Protein AF-A0A9E5E949-F1 (afdb_monomer_lite)

pLDDT: mean 94.39, std 6.0, range [53.28, 98.31]

Structure (mmCIF, N/CA/C/O backbone):
data_AF-A0A9E5E949-F1
#
_entry.id   AF-A0A9E5E949-F1
#
loop_
_atom_site.group_PDB
_atom_site.id
_atom_site.type_symbol
_atom_site.label_atom_id
_atom_site.label_alt_id
_atom_site.label_comp_id
_atom_site.label_asym_id
_atom_site.label_entity_id
_atom_site.label_seq_id
_atom_site.pdbx_PDB_ins_code
_atom_site.Cartn_x
_atom_site.Cartn_y
_atom_site.Cartn_z
_atom_site.occupancy
_atom_site.B_iso_or_equiv
_atom_site.auth_seq_id
_atom_site.auth_comp_id
_atom_site.auth_asym_id
_atom_site.auth_atom_id
_atom_site.pdbx_PDB_model_num
ATOM 1 N N . ILE A 1 1 ? 14.821 -7.075 -15.158 1.00 79.88 1 ILE A N 1
ATOM 2 C CA . ILE A 1 1 ? 14.110 -8.282 -14.668 1.00 79.88 1 ILE A CA 1
ATOM 3 C C . ILE A 1 1 ? 14.632 -9.465 -15.476 1.00 79.88 1 ILE A C 1
ATOM 5 O O . ILE A 1 1 ? 14.734 -9.314 -16.685 1.00 79.88 1 ILE A O 1
ATOM 9 N N . GLY A 1 2 ? 15.059 -10.554 -14.824 1.00 92.44 2 GLY A N 1
ATOM 10 C CA . GLY A 1 2 ? 15.708 -11.699 -15.490 1.00 92.44 2 GLY A CA 1
ATOM 11 C C . GLY A 1 2 ? 14.743 -12.658 -16.200 1.00 92.44 2 GLY A C 1
ATOM 12 O O . GLY A 1 2 ? 15.108 -13.219 -17.224 1.00 92.44 2 GLY A O 1
ATOM 13 N N . ASP A 1 3 ? 13.511 -12.783 -15.697 1.00 97.12 3 ASP A N 1
ATOM 14 C CA . ASP A 1 3 ? 12.411 -13.537 -16.311 1.00 97.12 3 ASP A CA 1
ATOM 15 C C . ASP A 1 3 ? 11.160 -12.649 -16.322 1.00 97.12 3 ASP A C 1
ATOM 17 O O . ASP A 1 3 ? 10.544 -12.389 -15.286 1.00 97.12 3 ASP A O 1
ATOM 21 N N . TYR A 1 4 ? 10.859 -12.075 -17.486 1.00 96.25 4 TYR A N 1
ATOM 22 C CA . TYR A 1 4 ? 9.757 -11.127 -17.639 1.00 96.25 4 TYR A CA 1
ATOM 23 C C . TYR A 1 4 ? 8.376 -11.806 -17.682 1.00 96.25 4 TYR A C 1
ATOM 25 O O . TYR A 1 4 ? 7.481 -11.314 -16.993 1.00 96.25 4 TYR A O 1
ATOM 33 N N . PRO A 1 5 ? 8.182 -12.937 -18.393 1.00 97.56 5 PRO A N 1
ATOM 34 C CA . PRO A 1 5 ? 6.940 -13.706 -18.305 1.00 97.56 5 PRO A CA 1
ATOM 35 C C . PRO A 1 5 ? 6.571 -14.112 -16.873 1.00 97.56 5 PRO A C 1
ATOM 37 O O . PRO A 1 5 ? 5.457 -13.828 -16.439 1.00 97.56 5 PRO A O 1
ATOM 40 N N . ALA A 1 6 ? 7.513 -14.664 -16.097 1.00 97.62 6 ALA A N 1
ATOM 41 C CA . ALA A 1 6 ? 7.233 -15.057 -14.712 1.00 97.62 6 ALA A CA 1
ATOM 42 C C . ALA A 1 6 ? 6.847 -13.858 -13.827 1.00 97.62 6 ALA A C 1
ATOM 44 O O . ALA A 1 6 ? 6.019 -13.979 -12.923 1.00 97.62 6 ALA A O 1
ATOM 45 N N . PHE A 1 7 ? 7.426 -12.683 -14.091 1.00 96.19 7 PHE A N 1
ATOM 46 C CA . PHE A 1 7 ? 7.039 -11.450 -13.410 1.00 96.19 7 PHE A CA 1
ATOM 47 C C . PHE A 1 7 ? 5.605 -11.025 -13.750 1.00 96.19 7 PHE A C 1
ATOM 49 O O . PHE A 1 7 ? 4.867 -10.642 -12.846 1.00 96.19 7 PHE A O 1
ATOM 56 N N . ILE A 1 8 ? 5.193 -11.116 -15.019 1.00 97.69 8 ILE A N 1
ATOM 57 C CA . ILE A 1 8 ? 3.813 -10.819 -15.432 1.00 97.69 8 ILE A CA 1
ATOM 58 C C . ILE A 1 8 ? 2.833 -11.760 -14.726 1.00 97.69 8 ILE A C 1
ATOM 60 O O . ILE A 1 8 ? 1.863 -11.289 -14.134 1.00 97.69 8 ILE A O 1
ATOM 64 N N . ASP A 1 9 ? 3.107 -13.066 -14.731 1.00 98.31 9 ASP A N 1
ATOM 65 C CA . ASP A 1 9 ? 2.247 -14.060 -14.078 1.00 98.31 9 ASP A CA 1
ATOM 66 C C . ASP A 1 9 ? 2.115 -13.790 -12.576 1.00 98.31 9 ASP A C 1
ATOM 68 O O . ASP A 1 9 ? 1.016 -13.825 -12.015 1.00 98.31 9 ASP A O 1
ATOM 72 N N . TYR A 1 10 ? 3.229 -13.450 -11.925 1.00 97.19 10 TYR A N 1
ATOM 73 C CA . TYR A 1 10 ? 3.234 -13.063 -10.521 1.00 97.19 10 TYR A CA 1
ATOM 74 C C . TYR A 1 10 ? 2.393 -11.805 -10.262 1.00 97.19 10 TYR A C 1
ATOM 76 O O . TYR A 1 10 ? 1.559 -11.808 -9.356 1.00 97.19 10 TYR A O 1
ATOM 84 N N . MET A 1 11 ? 2.574 -10.745 -11.055 1.00 96.69 11 MET A N 1
ATOM 85 C CA . MET A 1 11 ? 1.832 -9.494 -10.872 1.00 96.69 11 MET A CA 1
ATOM 86 C C . MET A 1 11 ? 0.332 -9.675 -11.116 1.00 96.69 11 MET A C 1
ATOM 88 O O . MET A 1 11 ? -0.465 -9.176 -10.324 1.00 96.69 11 MET A O 1
ATOM 92 N N . ASN A 1 12 ? -0.060 -10.456 -12.127 1.00 98.12 12 ASN A N 1
ATOM 93 C CA . ASN A 1 12 ? -1.462 -10.816 -12.351 1.00 98.12 12 ASN A CA 1
ATOM 94 C C . ASN A 1 12 ? -2.050 -11.531 -11.128 1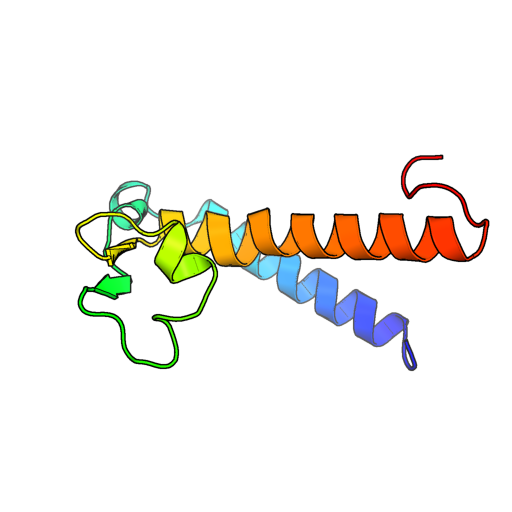.00 98.12 12 ASN A C 1
ATOM 96 O O . ASN A 1 12 ? -3.125 -11.170 -10.657 1.00 98.12 12 ASN A O 1
ATOM 100 N N . ALA A 1 13 ? -1.320 -12.492 -10.550 1.00 98.31 13 ALA A N 1
ATOM 101 C CA . ALA A 1 13 ? -1.769 -13.187 -9.348 1.00 98.31 13 ALA A CA 1
ATOM 102 C C . ALA A 1 13 ? -1.901 -12.255 -8.127 1.00 98.31 13 ALA A C 1
ATOM 104 O O . ALA A 1 13 ? -2.801 -12.447 -7.309 1.00 98.31 13 ALA A O 1
ATOM 105 N N . VAL A 1 14 ? -1.024 -11.256 -7.983 1.00 96.38 14 VAL A N 1
ATOM 106 C CA . VAL A 1 14 ? -1.118 -10.243 -6.917 1.00 96.38 14 VAL A CA 1
ATOM 107 C C . VAL A 1 14 ? -2.351 -9.359 -7.105 1.00 96.38 14 VAL A C 1
ATOM 109 O O . VAL A 1 14 ? -3.093 -9.152 -6.141 1.00 96.38 14 VAL A O 1
ATOM 112 N N . PHE A 1 15 ? -2.602 -8.877 -8.325 1.00 96.19 15 PHE A N 1
ATOM 113 C CA . PHE A 1 15 ? -3.752 -8.019 -8.611 1.00 96.19 15 PHE A CA 1
ATOM 114 C C . PHE A 1 15 ? -5.069 -8.761 -8.418 1.00 96.19 15 PHE A C 1
ATOM 116 O O . PHE A 1 15 ? -5.890 -8.299 -7.635 1.00 96.19 15 PHE A O 1
ATOM 123 N N . SER A 1 16 ? -5.215 -9.970 -8.969 1.00 98.19 16 SER A N 1
ATOM 124 C CA . SER A 1 16 ? -6.444 -10.752 -8.787 1.00 98.19 16 SER A CA 1
ATOM 125 C C . SER A 1 16 ? -6.757 -11.048 -7.317 1.00 98.19 16 SER A C 1
ATOM 127 O O . SER A 1 16 ? -7.918 -11.036 -6.926 1.00 98.19 16 SER A O 1
ATOM 129 N N . ARG A 1 17 ? -5.745 -11.297 -6.472 1.00 97.25 17 ARG A N 1
ATOM 130 C CA . ARG A 1 17 ? -5.968 -11.503 -5.027 1.00 97.25 17 ARG A CA 1
ATOM 131 C 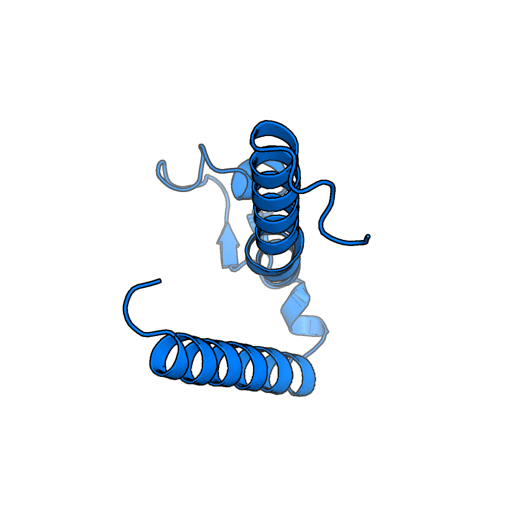C . ARG A 1 17 ? -6.362 -10.218 -4.310 1.00 97.25 17 ARG A C 1
ATOM 133 O O . ARG A 1 17 ? -7.192 -10.268 -3.412 1.00 97.25 17 ARG A O 1
ATOM 140 N N . THR A 1 18 ? -5.741 -9.098 -4.676 1.00 94.75 18 THR A N 1
ATOM 141 C CA . THR A 1 18 ? -6.054 -7.792 -4.080 1.00 94.75 18 THR A CA 1
ATOM 142 C C . THR A 1 18 ? -7.473 -7.367 -4.441 1.00 94.75 18 THR A C 1
ATOM 144 O O . THR A 1 18 ? -8.219 -6.959 -3.562 1.00 94.75 18 THR A O 1
ATOM 147 N N . GLU A 1 19 ? -7.862 -7.520 -5.706 1.00 95.81 19 GLU A N 1
ATOM 148 C CA . GLU A 1 19 ? -9.208 -7.208 -6.199 1.00 95.81 19 GLU A CA 1
ATOM 149 C C . GLU A 1 19 ? -10.267 -8.106 -5.553 1.00 95.81 19 GLU A C 1
ATOM 151 O O . GLU A 1 19 ? -11.233 -7.593 -5.003 1.00 95.81 19 GLU A O 1
ATOM 156 N N . ALA A 1 20 ? -10.041 -9.424 -5.493 1.00 97.75 20 ALA A N 1
ATOM 157 C CA . ALA A 1 20 ? -10.966 -10.335 -4.817 1.00 97.75 20 ALA A CA 1
ATOM 158 C C . ALA A 1 20 ? -11.130 -10.008 -3.321 1.00 97.75 20 ALA A C 1
ATOM 160 O O . ALA A 1 20 ? -12.228 -10.086 -2.783 1.00 97.75 20 ALA A O 1
ATOM 161 N N . TRP A 1 21 ? -10.049 -9.612 -2.638 1.00 95.38 21 TRP A N 1
ATOM 162 C CA . TRP A 1 21 ? -10.144 -9.157 -1.250 1.00 95.38 21 TRP A CA 1
ATOM 163 C C . TRP A 1 21 ? -10.953 -7.859 -1.117 1.00 95.38 21 TRP A C 1
ATOM 165 O O . TRP A 1 21 ? -11.724 -7.731 -0.171 1.00 95.38 21 TRP A O 1
ATOM 175 N N . LEU A 1 22 ? -10.800 -6.914 -2.052 1.00 92.69 22 LEU A N 1
ATOM 176 C CA . LEU A 1 22 ? -11.574 -5.669 -2.062 1.00 92.69 22 LEU A CA 1
ATOM 177 C C . LEU A 1 22 ? -13.072 -5.912 -2.290 1.00 92.69 22 LEU A C 1
ATOM 179 O O . LEU A 1 22 ? -13.880 -5.190 -1.713 1.00 92.69 22 LEU A O 1
ATOM 183 N N . ASP A 1 23 ? -13.439 -6.913 -3.090 1.00 96.69 23 ASP A N 1
ATOM 184 C CA . ASP A 1 23 ? -14.842 -7.272 -3.328 1.00 96.69 23 ASP A CA 1
ATOM 185 C C . ASP A 1 23 ? -15.513 -7.885 -2.084 1.00 96.69 23 ASP A C 1
ATOM 187 O O . ASP A 1 23 ? -16.712 -7.696 -1.868 1.00 96.69 23 ASP A O 1
ATOM 191 N N . ASP A 1 24 ? -14.738 -8.587 -1.253 1.00 96.56 24 ASP A N 1
ATOM 192 C CA . ASP A 1 24 ? -15.241 -9.347 -0.103 1.00 96.56 24 ASP A CA 1
ATOM 193 C C . ASP A 1 24 ? -15.078 -8.628 1.252 1.00 96.56 24 ASP A C 1
ATOM 195 O O . ASP A 1 24 ? -15.607 -9.098 2.266 1.00 96.56 24 ASP A O 1
ATOM 199 N N . VAL A 1 25 ? -14.328 -7.520 1.324 1.00 95.19 25 VAL A N 1
ATOM 200 C CA . VAL A 1 25 ? -14.045 -6.851 2.604 1.00 95.19 25 VAL A CA 1
ATOM 201 C C . VAL A 1 25 ? -15.306 -6.205 3.189 1.00 95.19 25 VAL A C 1
ATOM 203 O O . VAL A 1 25 ? -15.971 -5.387 2.555 1.00 95.19 25 VAL A O 1
ATOM 206 N N . ASP A 1 26 ? -15.623 -6.538 4.442 1.00 96.31 26 ASP A N 1
ATOM 207 C CA . ASP A 1 26 ? -16.674 -5.849 5.192 1.00 96.31 26 ASP A CA 1
ATOM 208 C C . ASP A 1 26 ? -16.195 -4.423 5.530 1.00 96.31 26 ASP A C 1
ATOM 210 O O . ASP A 1 26 ? -15.161 -4.278 6.192 1.00 96.31 26 ASP A O 1
ATOM 214 N N . PRO A 1 27 ? -16.923 -3.359 5.136 1.00 95.94 27 PRO A N 1
ATOM 215 C CA . PRO A 1 27 ? -16.540 -1.985 5.450 1.00 95.94 27 PRO A CA 1
ATOM 216 C C . PRO A 1 27 ? -16.343 -1.721 6.945 1.00 95.94 27 PRO A C 1
ATOM 218 O O . PRO A 1 27 ? -15.561 -0.853 7.315 1.00 95.94 27 PRO A O 1
ATOM 221 N N . THR A 1 28 ? -17.027 -2.464 7.815 1.00 96.56 28 THR A N 1
ATOM 222 C CA . THR A 1 28 ? -16.871 -2.331 9.268 1.00 96.56 28 THR A CA 1
ATOM 223 C C . THR A 1 28 ? -15.552 -2.909 9.784 1.00 96.56 28 THR A C 1
ATOM 225 O O . THR A 1 28 ? -15.087 -2.504 10.849 1.00 96.56 28 THR A O 1
ATOM 228 N N . ASP A 1 29 ? -14.901 -3.799 9.026 1.00 96.69 29 ASP A N 1
ATOM 229 C CA . ASP A 1 29 ? -13.577 -4.328 9.371 1.00 96.69 29 ASP A CA 1
ATOM 230 C C . ASP A 1 29 ? -12.458 -3.314 9.091 1.00 96.69 29 ASP A C 1
ATOM 232 O O . ASP A 1 29 ? -11.354 -3.454 9.616 1.00 96.69 29 ASP A O 1
ATOM 236 N N . LEU A 1 30 ? -12.732 -2.259 8.312 1.00 96.44 30 LEU A N 1
ATOM 237 C CA . LEU A 1 30 ? -11.747 -1.229 7.968 1.00 96.44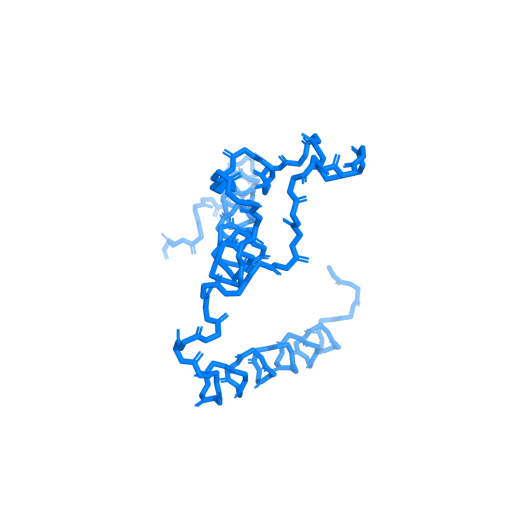 30 LEU A CA 1
ATOM 238 C C . LEU A 1 30 ? -11.202 -0.494 9.202 1.00 96.44 30 LEU A C 1
ATOM 240 O O . LEU A 1 30 ? -10.018 -0.154 9.234 1.00 96.44 30 LEU A O 1
ATOM 244 N N . ASP A 1 31 ? -12.023 -0.336 10.242 1.00 96.88 31 ASP A N 1
ATOM 245 C CA . ASP A 1 31 ? -11.645 0.305 11.507 1.00 96.88 31 ASP A CA 1
ATOM 246 C C . ASP A 1 31 ? -10.922 -0.644 12.480 1.00 96.88 31 ASP A C 1
ATOM 248 O O . ASP A 1 31 ? -10.421 -0.219 13.529 1.00 96.88 31 ASP A O 1
ATOM 252 N N . ARG A 1 32 ? -10.835 -1.945 12.169 1.00 97.88 32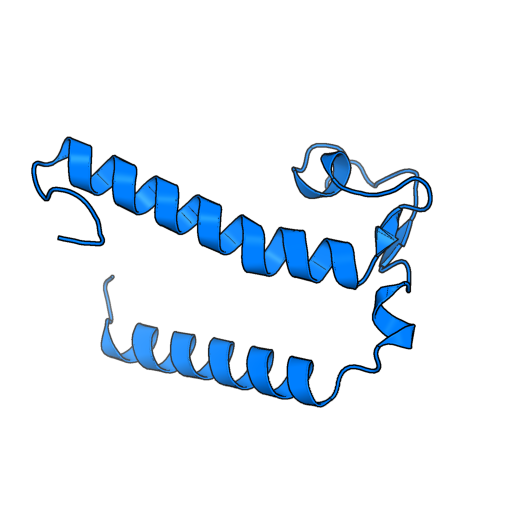 ARG A N 1
ATOM 253 C CA . ARG A 1 32 ? -10.173 -2.915 13.045 1.00 97.88 32 ARG A CA 1
ATOM 254 C C . ARG A 1 32 ? -8.684 -2.598 13.152 1.00 97.88 32 ARG A C 1
ATOM 256 O O . ARG A 1 32 ? -7.956 -2.570 12.164 1.00 97.88 32 ARG A O 1
ATOM 263 N N . VAL A 1 33 ? -8.197 -2.450 14.382 1.00 97.88 33 VAL A N 1
ATOM 264 C CA . VAL A 1 33 ? -6.768 -2.254 14.655 1.00 97.88 33 VAL A CA 1
ATOM 265 C C . VAL A 1 33 ? -5.999 -3.547 14.369 1.00 97.88 33 VAL A C 1
ATOM 267 O O . VAL A 1 33 ? -6.239 -4.576 15.002 1.00 97.88 33 VAL A O 1
ATOM 270 N N . VAL A 1 34 ? -5.049 -3.493 13.434 1.00 96.56 34 VAL A N 1
ATOM 271 C CA . VAL A 1 34 ? -4.149 -4.610 13.096 1.00 96.56 34 VAL A CA 1
ATOM 272 C C . VAL A 1 34 ? -2.855 -4.572 13.904 1.00 96.56 34 VAL A C 1
ATOM 274 O O . VAL A 1 34 ? -2.304 -5.619 14.237 1.00 96.56 34 VAL A O 1
ATOM 277 N N . ILE A 1 35 ? -2.373 -3.375 14.253 1.00 97.31 35 ILE A N 1
ATOM 278 C CA . ILE A 1 35 ? -1.201 -3.183 15.116 1.00 97.31 35 ILE A CA 1
ATOM 279 C C . ILE A 1 35 ? -1.500 -2.031 16.075 1.00 97.31 35 ILE A C 1
ATOM 281 O O . ILE A 1 35 ? -1.563 -0.876 15.660 1.00 97.31 35 ILE A O 1
ATOM 285 N N . GLY A 1 36 ? -1.673 -2.341 17.361 1.00 97.56 36 GLY A N 1
ATOM 286 C CA . GLY A 1 36 ? -1.913 -1.342 18.405 1.00 97.56 36 GLY A CA 1
ATOM 287 C C . GLY A 1 36 ? -0.644 -0.620 18.866 1.00 97.56 36 GLY A C 1
ATOM 288 O O . GLY A 1 36 ? 0.479 -1.066 18.614 1.00 97.56 36 GLY A O 1
ATOM 289 N N . ARG A 1 37 ? -0.822 0.497 19.579 1.00 95.88 37 ARG A N 1
ATOM 290 C CA . ARG A 1 37 ? 0.271 1.179 20.293 1.00 95.88 37 ARG A CA 1
ATOM 291 C C . ARG A 1 37 ? 0.569 0.513 21.656 1.00 95.88 37 ARG A C 1
ATOM 293 O O . ARG A 1 37 ? -0.343 -0.046 22.261 1.00 95.88 37 ARG A O 1
ATOM 300 N N . PRO A 1 38 ? 1.807 0.628 22.186 1.00 96.19 38 PRO A N 1
ATOM 301 C CA . PRO A 1 38 ? 2.992 1.176 21.524 1.00 96.19 38 PRO A CA 1
ATOM 302 C C . PRO A 1 38 ? 3.482 0.250 20.404 1.00 96.19 38 PRO A C 1
ATOM 304 O O . PRO A 1 38 ? 3.406 -0.971 20.517 1.00 96.19 38 PRO A O 1
ATOM 307 N N . PHE A 1 39 ? 4.008 0.828 19.321 1.00 97.50 39 PHE A N 1
ATOM 308 C CA . PHE A 1 39 ? 4.488 0.025 18.200 1.00 97.50 39 PHE A CA 1
ATOM 309 C C . PHE A 1 39 ? 5.766 -0.742 18.558 1.00 97.50 39 PHE A C 1
ATOM 311 O O . PHE A 1 39 ? 6.655 -0.178 19.205 1.00 97.50 39 PHE A O 1
ATOM 318 N N . PRO A 1 40 ? 5.914 -1.997 18.091 1.00 94.88 40 PRO A N 1
ATOM 319 C CA . PRO A 1 40 ? 7.171 -2.718 18.230 1.00 94.88 40 PRO A CA 1
ATOM 320 C C . PRO A 1 40 ? 8.295 -1.968 17.491 1.00 94.88 40 PRO A C 1
ATOM 322 O O . PRO A 1 40 ? 8.018 -1.296 16.490 1.00 94.88 40 PRO A O 1
ATOM 325 N N . PRO A 1 41 ? 9.569 -2.101 17.912 1.00 95.44 41 PRO A N 1
ATOM 326 C CA . PRO A 1 41 ? 10.684 -1.333 17.346 1.00 95.44 41 PRO A CA 1
ATOM 327 C C . PRO A 1 41 ? 10.795 -1.397 15.816 1.00 95.44 41 PRO A C 1
ATOM 329 O O . PRO A 1 41 ? 11.133 -0.402 15.181 1.00 95.44 41 PRO A O 1
ATOM 332 N N . MET A 1 42 ? 10.453 -2.545 15.222 1.00 94.12 42 MET A N 1
ATOM 333 C CA . MET A 1 42 ? 10.466 -2.749 13.767 1.00 94.12 42 MET A CA 1
ATOM 334 C C . MET A 1 42 ? 9.430 -1.899 13.023 1.00 94.12 42 MET A C 1
ATOM 336 O O . MET A 1 42 ? 9.640 -1.572 11.863 1.00 94.12 42 MET A O 1
ATOM 340 N N . ILE A 1 43 ? 8.318 -1.555 13.675 1.00 95.81 43 ILE A N 1
ATOM 341 C CA . ILE A 1 43 ? 7.245 -0.739 13.098 1.00 95.81 43 ILE A CA 1
ATOM 342 C C . ILE A 1 43 ? 7.440 0.730 13.458 1.00 95.81 43 ILE A C 1
ATOM 344 O O . ILE A 1 43 ? 7.205 1.588 12.615 1.00 95.81 43 ILE A O 1
ATOM 348 N N . ALA A 1 44 ? 7.925 1.035 14.663 1.00 96.31 44 ALA A N 1
ATOM 349 C CA . ALA A 1 44 ? 8.036 2.399 15.180 1.00 96.31 44 ALA A CA 1
ATOM 350 C C . ALA A 1 44 ? 8.828 3.366 14.271 1.00 96.31 44 ALA A C 1
ATOM 352 O O . ALA A 1 44 ? 8.550 4.562 14.264 1.00 96.31 44 ALA A O 1
ATOM 353 N N . SER A 1 45 ? 9.788 2.867 13.485 1.00 94.88 45 SER A N 1
ATOM 354 C C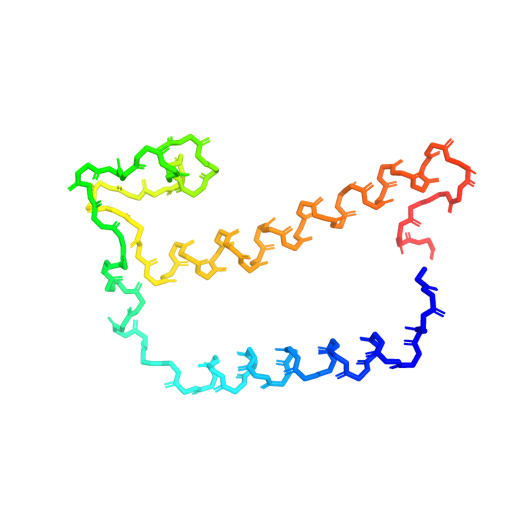A . SER A 1 45 ? 10.592 3.670 12.550 1.00 94.88 45 SER A CA 1
ATOM 355 C C . SER A 1 45 ? 10.012 3.770 11.130 1.00 94.88 45 SER A C 1
ATOM 357 O O . SER A 1 45 ? 10.520 4.546 10.313 1.00 94.88 45 SER A O 1
ATOM 359 N N . THR A 1 46 ? 8.951 3.021 10.820 1.00 95.00 46 THR A N 1
ATOM 360 C CA . THR A 1 46 ? 8.365 2.920 9.473 1.00 95.00 46 THR A CA 1
ATOM 361 C C . THR A 1 46 ? 7.512 4.130 9.105 1.00 95.00 46 THR A C 1
ATOM 363 O O . THR A 1 46 ? 7.132 4.943 9.951 1.00 95.00 46 THR A O 1
ATOM 366 N N . TYR A 1 47 ? 7.191 4.265 7.818 1.00 94.06 47 TYR A N 1
ATOM 367 C CA . TYR A 1 47 ? 6.220 5.259 7.366 1.00 94.06 47 TYR A CA 1
ATOM 368 C C . TYR A 1 47 ? 4.817 4.981 7.933 1.00 94.06 47 TYR A C 1
ATOM 370 O O . TYR A 1 47 ? 4.185 5.909 8.427 1.00 94.06 47 TYR A O 1
ATOM 378 N N . SER A 1 48 ? 4.397 3.712 8.018 1.00 95.44 48 SER A N 1
ATOM 379 C CA . SER A 1 48 ? 3.113 3.327 8.625 1.00 95.44 48 SER A CA 1
ATOM 380 C C . SER A 1 48 ? 2.945 3.807 10.066 1.00 95.44 48 SER A C 1
ATOM 382 O O . SER A 1 48 ? 1.870 4.260 10.427 1.00 95.44 48 SER A O 1
ATOM 384 N N . ALA A 1 49 ? 4.003 3.812 10.884 1.00 96.06 49 ALA A N 1
ATOM 385 C CA . ALA A 1 49 ? 3.912 4.350 12.246 1.00 96.06 49 ALA A CA 1
ATOM 386 C C . ALA A 1 49 ? 3.677 5.872 12.302 1.00 96.06 49 ALA A C 1
ATOM 388 O O . ALA A 1 49 ? 3.190 6.370 13.318 1.00 96.06 49 ALA A O 1
ATOM 389 N N . ARG A 1 50 ? 4.040 6.606 11.239 1.00 94.00 50 ARG A N 1
ATOM 390 C CA . ARG A 1 50 ? 3.845 8.062 11.129 1.00 94.00 50 ARG A CA 1
ATOM 391 C C . ARG A 1 50 ? 2.433 8.427 10.689 1.00 94.00 50 ARG A C 1
ATOM 393 O O . ARG A 1 50 ? 1.951 9.476 11.094 1.00 94.00 50 ARG A O 1
ATOM 400 N N . VAL A 1 51 ? 1.817 7.591 9.857 1.00 92.38 51 VAL A N 1
ATOM 401 C CA . VAL A 1 51 ? 0.454 7.813 9.349 1.00 92.38 51 VAL A CA 1
ATOM 402 C C . VAL A 1 51 ? -0.620 7.130 10.200 1.00 92.38 51 VAL A C 1
ATOM 404 O O . VAL A 1 51 ? -1.787 7.456 10.058 1.00 92.38 51 VAL A O 1
ATOM 407 N N . ALA A 1 52 ? -0.234 6.237 11.117 1.00 96.19 52 ALA A N 1
ATOM 408 C CA . ALA A 1 52 ? -1.152 5.568 12.033 1.00 96.19 52 ALA A CA 1
ATOM 409 C C . ALA A 1 52 ? -1.863 6.531 12.996 1.00 96.19 52 ALA A C 1
ATOM 411 O O . ALA A 1 52 ? -1.225 7.404 13.601 1.00 96.19 52 ALA A O 1
ATOM 412 N N . GLY A 1 53 ? -3.148 6.275 13.243 1.00 94.00 53 GLY A N 1
ATOM 413 C CA . GLY A 1 53 ? -3.955 7.005 14.218 1.00 94.00 53 GLY A CA 1
ATOM 414 C C . GLY A 1 53 ? -3.537 6.800 15.684 1.00 94.00 53 GLY A C 1
ATOM 415 O O . GLY A 1 53 ? -2.516 6.178 16.018 1.00 94.00 53 GLY A O 1
ATOM 416 N N . GLU A 1 54 ? -4.346 7.339 16.601 1.00 95.38 54 GLU A N 1
ATOM 417 C CA . GLU A 1 54 ? -4.102 7.238 18.048 1.00 95.38 54 GLU A CA 1
ATOM 418 C C . GLU A 1 54 ? -4.154 5.789 18.546 1.00 95.38 54 GLU A C 1
ATOM 420 O O . GLU A 1 54 ? -3.275 5.368 19.295 1.00 95.38 54 GLU A O 1
ATOM 425 N N . ALA A 1 55 ? -5.137 5.004 18.094 1.00 95.38 55 ALA A N 1
ATOM 426 C CA . ALA A 1 55 ? -5.319 3.617 18.527 1.00 95.38 55 ALA A CA 1
ATOM 427 C C . ALA A 1 55 ? -4.249 2.657 17.967 1.00 95.38 55 ALA A C 1
ATOM 429 O O . ALA A 1 55 ? -3.938 1.634 18.583 1.00 95.38 55 ALA A O 1
ATOM 430 N N . GLY A 1 56 ? -3.657 2.988 16.819 1.00 97.69 56 GLY A N 1
ATOM 431 C CA . GLY A 1 56 ? -2.732 2.121 16.099 1.00 97.69 56 GLY A CA 1
ATOM 432 C C . GLY A 1 56 ? -2.943 2.203 14.593 1.00 97.69 56 GLY A C 1
ATOM 433 O O . GLY A 1 56 ? -3.507 3.174 14.102 1.00 97.69 56 GLY A O 1
ATOM 434 N N . ILE A 1 57 ? -2.462 1.185 13.885 1.00 98.12 57 ILE A N 1
ATOM 435 C CA . ILE A 1 57 ? -2.687 0.989 12.449 1.00 98.12 57 ILE A CA 1
ATOM 436 C C . ILE A 1 57 ? -3.979 0.184 12.302 1.00 98.12 57 ILE A C 1
ATOM 438 O O . ILE A 1 57 ? -4.063 -0.923 12.849 1.00 98.12 57 ILE A O 1
ATOM 442 N N . THR A 1 58 ? -4.967 0.722 11.594 1.00 97.88 58 THR A N 1
ATOM 443 C CA . THR A 1 58 ? -6.199 0.012 11.214 1.00 97.88 58 THR A CA 1
ATOM 444 C C . THR A 1 58 ? -6.019 -0.802 9.928 1.00 97.88 58 THR A C 1
ATOM 446 O O . THR A 1 58 ? -4.979 -0.724 9.268 1.00 97.88 58 THR A O 1
ATOM 449 N N . VAL A 1 59 ? -7.016 -1.609 9.554 1.00 96.81 59 VAL A N 1
ATOM 450 C CA . VAL A 1 59 ? -7.042 -2.273 8.240 1.00 96.81 59 VAL A CA 1
ATOM 451 C C . VAL A 1 59 ? -7.019 -1.235 7.116 1.00 96.81 59 VAL A C 1
ATOM 453 O O . VAL A 1 59 ? -6.276 -1.419 6.151 1.00 96.81 59 VAL A O 1
ATOM 456 N N . LEU A 1 60 ? -7.761 -0.131 7.257 1.00 96.19 60 LEU A N 1
ATOM 457 C CA . LEU A 1 60 ? -7.738 0.965 6.290 1.00 96.19 60 LEU A CA 1
ATOM 458 C C . LEU A 1 60 ? -6.349 1.601 6.185 1.00 96.19 60 LEU A C 1
ATOM 460 O O . LEU A 1 60 ? -5.811 1.693 5.084 1.00 96.19 60 LEU A O 1
ATOM 464 N N . ASP A 1 61 ? -5.728 1.951 7.317 1.00 96.81 61 ASP A N 1
ATOM 465 C CA . ASP A 1 61 ? -4.378 2.529 7.335 1.00 96.81 61 ASP A CA 1
ATOM 466 C C . ASP A 1 61 ? -3.367 1.588 6.665 1.00 96.81 61 ASP A C 1
ATOM 468 O O . ASP A 1 61 ? -2.477 2.025 5.935 1.00 96.81 61 ASP A O 1
ATOM 472 N N . ALA A 1 62 ? -3.491 0.280 6.908 1.00 95.12 62 ALA A N 1
ATOM 473 C CA . ALA A 1 62 ? -2.645 -0.735 6.295 1.00 95.12 62 ALA A CA 1
ATOM 474 C C . ALA A 1 62 ? -2.855 -0.811 4.775 1.00 95.12 62 ALA A C 1
ATOM 476 O O . ALA A 1 62 ? -1.875 -0.843 4.030 1.00 95.12 62 ALA A O 1
ATOM 477 N N . ALA A 1 63 ? -4.102 -0.805 4.300 1.00 94.81 63 ALA A N 1
ATOM 478 C CA . ALA A 1 63 ? -4.408 -0.818 2.872 1.00 94.81 63 ALA A CA 1
ATOM 479 C C . ALA A 1 63 ? -3.890 0.453 2.178 1.00 94.81 63 ALA A C 1
ATOM 481 O O . ALA A 1 63 ? -3.181 0.378 1.170 1.00 94.81 63 ALA A O 1
ATOM 482 N N . GLU A 1 64 ? -4.159 1.626 2.748 1.00 95.19 64 GLU A N 1
ATOM 483 C CA . GLU A 1 64 ? -3.688 2.896 2.201 1.00 95.19 64 GLU A CA 1
ATOM 484 C C . GLU A 1 64 ? -2.161 2.994 2.221 1.00 95.19 64 GLU A C 1
ATOM 486 O O . GLU A 1 64 ? -1.549 3.332 1.207 1.00 95.19 64 GLU A O 1
ATOM 491 N N . CYS A 1 65 ? -1.519 2.669 3.345 1.00 96.31 65 CYS A N 1
ATOM 492 C CA . CYS A 1 65 ? -0.079 2.831 3.498 1.00 96.31 65 CYS A CA 1
ATOM 493 C C . CYS A 1 65 ? 0.723 1.759 2.755 1.00 96.31 65 CYS A C 1
ATOM 495 O O . CYS A 1 65 ? 1.686 2.090 2.058 1.00 96.31 65 CYS A O 1
ATOM 497 N N . TRP A 1 66 ? 0.386 0.480 2.934 1.00 94.75 66 TRP A N 1
ATOM 498 C CA . TRP A 1 66 ? 1.212 -0.635 2.461 1.00 94.75 66 TRP A CA 1
ATOM 499 C C . TRP A 1 66 ? 0.917 -1.037 1.020 1.00 94.75 66 TRP A C 1
ATOM 501 O O . TRP A 1 66 ? 1.793 -1.615 0.377 1.00 94.75 66 TRP A O 1
ATOM 511 N N . ILE A 1 67 ? -0.271 -0.716 0.499 1.00 93.56 67 ILE A N 1
ATOM 512 C CA . ILE A 1 67 ? -0.643 -1.021 -0.886 1.00 93.56 67 ILE A CA 1
ATOM 513 C C . ILE A 1 67 ? -0.584 0.257 -1.722 1.00 93.56 67 ILE A C 1
ATOM 515 O O . ILE A 1 67 ? 0.287 0.388 -2.584 1.00 93.56 67 ILE A O 1
ATOM 519 N N . TYR A 1 68 ? -1.456 1.228 -1.444 1.00 94.56 68 TYR A N 1
ATOM 520 C CA . TYR A 1 68 ? -1.627 2.390 -2.318 1.00 94.56 68 TYR A CA 1
ATOM 521 C C . TYR A 1 68 ? -0.431 3.354 -2.287 1.00 94.56 68 TYR A C 1
ATOM 523 O O . TYR A 1 68 ? 0.253 3.546 -3.294 1.00 94.56 68 TYR A O 1
ATOM 531 N N . GLN A 1 69 ? -0.122 3.933 -1.126 1.00 95.81 69 GLN A N 1
ATOM 532 C CA . GLN A 1 69 ? 0.967 4.902 -0.966 1.00 95.81 69 GLN A CA 1
ATOM 533 C C . GLN A 1 69 ? 2.335 4.260 -1.234 1.00 95.81 69 GLN A C 1
ATOM 535 O O . GLN A 1 69 ? 3.224 4.893 -1.807 1.00 95.81 69 GLN A O 1
ATOM 540 N N . HIS A 1 70 ? 2.502 2.985 -0.869 1.00 96.00 70 HIS A N 1
ATOM 541 C CA . HIS A 1 70 ? 3.696 2.212 -1.193 1.00 96.00 70 HIS A CA 1
ATOM 542 C C . HIS A 1 70 ? 3.900 2.069 -2.710 1.00 96.00 70 HIS A C 1
ATOM 544 O O . HIS A 1 70 ? 5.005 2.309 -3.203 1.00 96.00 70 HIS A O 1
ATOM 550 N N . GLY A 1 71 ? 2.837 1.744 -3.454 1.00 94.75 71 GLY A N 1
ATOM 551 C CA . GLY A 1 71 ? 2.853 1.702 -4.917 1.00 94.75 71 GLY A CA 1
ATOM 552 C C . GLY A 1 71 ? 3.184 3.062 -5.534 1.00 94.75 71 GLY A C 1
ATOM 553 O O . GLY A 1 71 ? 4.069 3.150 -6.387 1.00 94.75 71 GLY A O 1
ATOM 554 N N . LEU A 1 72 ? 2.562 4.138 -5.041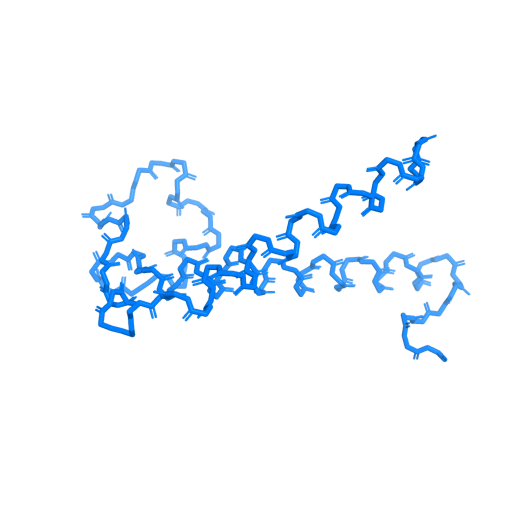 1.00 95.06 72 LEU A N 1
ATOM 555 C CA . LEU A 1 72 ? 2.848 5.506 -5.489 1.00 95.06 72 LEU A CA 1
ATOM 556 C C . LEU A 1 72 ? 4.310 5.909 -5.269 1.00 95.06 72 LEU A C 1
ATOM 558 O O . LEU A 1 72 ? 4.916 6.525 -6.146 1.00 95.06 72 LEU A O 1
ATOM 562 N N . ARG A 1 73 ? 4.904 5.541 -4.128 1.00 95.81 73 ARG A N 1
ATOM 563 C CA . ARG A 1 73 ? 6.327 5.793 -3.866 1.00 95.81 73 ARG A CA 1
ATOM 564 C C . ARG A 1 73 ? 7.205 5.119 -4.920 1.00 95.81 73 ARG A C 1
ATOM 566 O O . ARG A 1 73 ? 8.093 5.769 -5.463 1.00 95.81 73 ARG A O 1
ATOM 573 N N . HIS A 1 74 ? 6.936 3.855 -5.248 1.00 95.00 74 HIS A N 1
ATOM 574 C CA . HIS A 1 74 ? 7.683 3.141 -6.285 1.00 95.00 74 HIS A CA 1
ATOM 575 C C . HIS A 1 74 ? 7.490 3.737 -7.681 1.00 95.00 74 HIS A C 1
ATOM 577 O O . HIS A 1 74 ? 8.454 3.851 -8.435 1.00 95.00 74 HIS A O 1
ATOM 583 N N . MET A 1 75 ? 6.277 4.180 -8.014 1.00 95.06 75 MET A N 1
ATOM 584 C CA . MET A 1 75 ? 6.022 4.934 -9.243 1.00 95.06 75 MET A CA 1
ATOM 585 C C . MET A 1 75 ? 6.875 6.210 -9.303 1.00 95.06 75 MET A C 1
ATOM 587 O O . MET A 1 75 ? 7.537 6.454 -10.309 1.00 95.06 75 MET A O 1
ATOM 591 N N . GLY A 1 76 ? 6.939 6.984 -8.216 1.00 94.44 76 GLY A N 1
ATOM 592 C CA . GLY A 1 76 ? 7.787 8.177 -8.131 1.00 94.44 76 GLY A CA 1
ATOM 593 C C . GLY A 1 76 ? 9.289 7.878 -8.239 1.00 94.44 76 GLY A C 1
ATOM 594 O O . GLY A 1 76 ? 10.027 8.627 -8.877 1.00 94.44 76 GLY A O 1
ATOM 595 N N . GLU A 1 77 ? 9.753 6.767 -7.668 1.00 95.50 77 GLU A N 1
ATOM 596 C CA . GLU A 1 77 ? 11.146 6.312 -7.794 1.00 95.50 77 GLU A CA 1
ATOM 597 C C . GLU A 1 77 ? 11.497 5.945 -9.241 1.00 95.50 77 GLU A C 1
ATOM 599 O O . GLU A 1 77 ? 12.571 6.307 -9.726 1.00 95.50 77 GLU A O 1
ATOM 604 N N . ILE A 1 78 ? 10.585 5.272 -9.949 1.00 94.31 78 ILE A N 1
ATOM 605 C CA . ILE A 1 78 ? 10.750 4.929 -11.366 1.00 94.31 78 ILE A CA 1
ATOM 606 C C . ILE A 1 78 ? 10.744 6.194 -12.227 1.00 94.31 78 ILE A C 1
ATOM 608 O O . ILE A 1 78 ? 11.626 6.348 -13.071 1.00 94.31 78 ILE A O 1
ATOM 612 N N . GLU A 1 79 ? 9.795 7.105 -12.000 1.00 94.31 79 GLU A N 1
ATOM 613 C CA . GLU A 1 79 ? 9.730 8.415 -12.661 1.00 94.31 79 GLU A CA 1
ATOM 614 C C . GLU A 1 79 ? 11.064 9.158 -12.531 1.00 94.31 79 GLU A C 1
ATOM 616 O O . GLU A 1 79 ? 11.675 9.553 -13.528 1.00 94.31 79 GLU A O 1
ATOM 621 N N . HIS A 1 80 ? 11.566 9.275 -11.298 1.00 94.19 80 HIS A N 1
ATOM 622 C CA . HIS A 1 80 ? 12.833 9.933 -11.017 1.00 94.19 80 HIS A CA 1
ATOM 623 C C . HIS A 1 80 ? 14.001 9.241 -11.733 1.00 94.19 80 HIS A C 1
ATOM 625 O O . HIS A 1 80 ? 14.775 9.899 -12.430 1.00 94.19 80 HIS A O 1
ATOM 631 N N . ALA A 1 81 ? 14.104 7.913 -11.628 1.00 94.06 81 ALA A N 1
ATOM 632 C CA . ALA A 1 81 ? 15.174 7.141 -12.254 1.00 94.06 81 ALA A CA 1
ATOM 633 C C . ALA A 1 81 ? 15.179 7.267 -13.786 1.00 94.06 81 ALA A C 1
ATOM 635 O O . ALA A 1 81 ? 16.246 7.412 -14.381 1.00 94.06 81 ALA A O 1
ATOM 636 N N . ARG A 1 82 ? 14.007 7.259 -14.433 1.00 94.00 82 ARG A N 1
ATOM 637 C CA . ARG A 1 82 ? 13.878 7.466 -15.886 1.00 94.00 82 ARG A CA 1
ATOM 638 C C . ARG A 1 82 ? 14.337 8.858 -16.306 1.00 94.00 82 ARG A C 1
ATOM 640 O O . ARG A 1 82 ? 15.049 8.986 -17.305 1.00 94.00 82 ARG A O 1
ATOM 647 N N . GLY A 1 83 ? 13.982 9.880 -15.526 1.00 92.81 83 GLY A N 1
ATOM 648 C CA . GLY A 1 83 ? 14.448 11.250 -15.730 1.00 92.81 83 GLY A CA 1
ATOM 649 C C . GLY A 1 83 ? 15.976 11.358 -15.714 1.00 92.81 83 GLY A C 1
ATOM 650 O O . GLY A 1 83 ? 16.552 12.002 -16.590 1.00 92.81 83 GLY A O 1
ATOM 651 N N . LEU A 1 84 ? 16.644 10.656 -14.791 1.00 93.88 84 LEU A N 1
ATOM 652 C CA . LEU A 1 84 ? 18.111 10.655 -14.677 1.00 93.88 84 LEU A CA 1
ATOM 653 C C . LEU A 1 84 ? 18.833 10.066 -15.902 1.00 93.88 84 LEU A C 1
ATOM 655 O O . LEU A 1 84 ? 19.981 10.423 -16.155 1.00 93.88 84 LEU A O 1
ATOM 659 N N . VAL A 1 85 ? 18.181 9.185 -16.667 1.00 95.06 85 VAL A N 1
ATOM 660 C CA . VAL A 1 85 ? 18.765 8.532 -17.857 1.00 95.06 85 VAL A CA 1
ATOM 661 C C . VAL A 1 85 ? 18.224 9.083 -19.182 1.00 95.06 85 VAL A C 1
ATOM 663 O O . VAL A 1 85 ? 18.436 8.485 -20.234 1.00 95.06 85 VAL A O 1
ATOM 666 N N . GLY A 1 86 ? 17.514 10.215 -19.151 1.00 93.94 86 GLY A N 1
ATOM 667 C CA . GLY A 1 86 ? 16.988 10.872 -20.352 1.00 93.94 86 GLY A CA 1
ATOM 668 C C . GLY A 1 86 ? 15.790 10.168 -20.999 1.00 93.94 86 GLY A C 1
ATOM 669 O O . GLY A 1 86 ? 15.414 10.522 -22.112 1.00 93.94 86 GLY A O 1
ATOM 670 N N . LEU A 1 87 ? 15.164 9.200 -20.317 1.00 89.81 87 LEU A N 1
ATOM 671 C CA . LEU A 1 87 ? 14.003 8.456 -20.829 1.00 89.81 87 LEU A CA 1
ATOM 672 C C . LEU A 1 87 ? 12.665 9.196 -20.645 1.00 89.81 87 LEU A C 1
ATOM 674 O O . LEU A 1 87 ? 11.627 8.659 -21.031 1.00 89.81 87 LEU A O 1
ATOM 678 N N . THR A 1 88 ? 12.680 10.424 -20.109 1.00 85.50 88 THR A N 1
ATOM 679 C CA . THR A 1 88 ? 11.491 11.231 -19.749 1.00 85.50 88 THR A CA 1
ATOM 680 C C . THR A 1 88 ? 10.543 10.500 -18.779 1.00 85.50 88 THR A C 1
ATOM 682 O O . THR A 1 88 ? 10.893 9.444 -18.246 1.00 85.50 88 THR A O 1
ATOM 685 N N . GLY A 1 89 ? 9.372 11.074 -18.487 1.00 80.94 89 GLY A N 1
ATOM 686 C CA . GLY A 1 89 ? 8.436 10.518 -17.507 1.00 80.94 89 GLY A CA 1
ATOM 687 C C . GLY A 1 89 ? 7.791 9.190 -17.917 1.00 80.94 89 GLY A C 1
ATOM 688 O O . GLY A 1 89 ? 8.044 8.647 -18.996 1.00 80.94 89 GLY A O 1
ATOM 689 N N . MET A 1 90 ? 6.990 8.619 -17.022 1.00 82.12 90 MET A N 1
ATOM 690 C CA . MET A 1 90 ? 6.207 7.397 -17.240 1.00 82.12 90 MET A CA 1
ATOM 691 C C . MET A 1 90 ? 4.950 7.643 -18.080 1.00 82.12 90 MET A C 1
ATOM 693 O O . MET A 1 90 ? 4.445 6.712 -18.699 1.00 82.12 90 MET A O 1
ATOM 697 N N . THR A 1 91 ? 4.457 8.882 -18.110 1.00 69.31 91 THR A N 1
ATOM 698 C CA . THR A 1 91 ? 3.347 9.327 -18.958 1.00 69.31 91 THR A CA 1
ATOM 699 C C . THR A 1 91 ? 3.899 10.286 -20.010 1.00 69.31 91 THR A C 1
ATOM 701 O O . THR A 1 91 ? 3.832 11.506 -19.841 1.00 69.31 91 THR A O 1
ATOM 704 N N . SER A 1 92 ? 4.537 9.744 -21.043 1.00 53.28 92 SER A N 1
ATOM 705 C CA . SER A 1 92 ? 4.941 10.509 -22.226 1.00 53.28 92 SER A CA 1
ATOM 706 C C . SER A 1 92 ? 4.026 10.250 -23.412 1.00 53.28 92 SER A C 1
ATOM 708 O O . SER A 1 92 ? 3.450 9.141 -23.497 1.00 53.28 92 SER A O 1
#

Foldseek 3Di:
DVDPVVVVVVVVVVVVVVVVCVVPDDPVQQAAAPAAPPGDPVPCPDPLVVQADPGHQGNVSCCCVVPPVVVVVVQVVVQVVCVVVVNHGPPD

Secondary structure (DSSP, 8-state):
---HHHHHHHHHHHHHHHHHHHHH--GGGGG-EEEESSPPHHHHTSHHHHH--SSEEEHHHHIIIIIIIHHHHHHHHHHHHHHHTT---S--

Radius of gyration: 16.87 Å; chains: 1; bounding box: 36×26×44 Å

Sequence (92 aa):
IGDYPAFIDYMNAVFSRTEAWLDDVDPTDLDRVVIGRPFPPMIASTYSARVAGEAGITVLDAAECWIYQHGLRHMGEIEHARGLVGLTGMTS